Protein AF-A0A2X4V4K9-F1 (af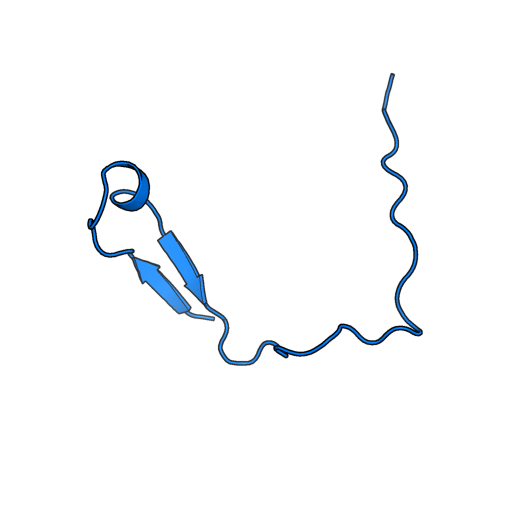db_monomer_lite)

Organism: Serratia plymuthica (NCBI:txid82996)

Radius of gyration: 16.89 Å; chains: 1; bounding box: 33×19×41 Å

Secondary structure (DSSP, 8-state):
-EEEEPP-SSGGGTT-EEEE-TTS--S---GGG----------

Sequence (43 aa):
MAIVKCKPTSPGRRHVVKVVNPELHKGKPYAPLLEKLEQKRWS

F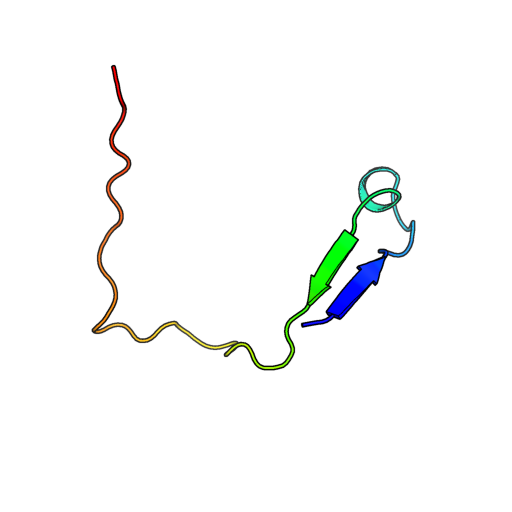oldseek 3Di:
DDWDQFDPPDVVRNRDIDDDDPPDDPDDDDVVPDDDDDPPDDD

InterPro domains:
  IPR012340 Nucleic acid-binding, OB-fold [G3DSA:2.40.50.140] (1-41)
  IPR012340 Nucleic acid-binding, OB-fold [SSF50249] (2-39)

Structure (mmCIF, N/CA/C/O backbone):
data_AF-A0A2X4V4K9-F1
#
_entry.id   AF-A0A2X4V4K9-F1
#
loop_
_atom_site.group_PDB
_atom_site.id
_atom_site.type_symbol
_atom_site.label_atom_id
_atom_site.label_alt_id
_atom_site.label_comp_id
_atom_site.label_asym_id
_atom_site.label_entity_id
_atom_site.label_seq_id
_atom_site.pdbx_PDB_ins_code
_atom_site.Cartn_x
_atom_site.Cartn_y
_atom_site.Cartn_z
_atom_site.occupancy
_atom_site.B_iso_or_equiv
_atom_site.auth_seq_id
_atom_site.auth_comp_id
_atom_site.auth_asym_id
_atom_site.auth_atom_id
_atom_site.pdbx_PDB_model_num
ATOM 1 N N . MET A 1 1 ? 1.572 -11.949 -3.844 1.00 75.44 1 MET A N 1
ATOM 2 C CA . MET A 1 1 ? 2.788 -11.205 -3.430 1.00 75.44 1 MET A CA 1
ATOM 3 C C . MET A 1 1 ? 3.809 -11.215 -4.564 1.00 75.44 1 MET A C 1
ATOM 5 O O . MET A 1 1 ? 4.174 -12.294 -5.003 1.00 75.44 1 MET A O 1
ATOM 9 N N . ALA A 1 2 ? 4.253 -10.058 -5.054 1.00 85.75 2 ALA A N 1
ATOM 10 C CA . ALA A 1 2 ? 5.212 -9.943 -6.157 1.00 85.75 2 ALA A CA 1
ATOM 11 C C . ALA A 1 2 ? 6.471 -9.177 -5.726 1.00 85.75 2 ALA A C 1
ATOM 13 O O . ALA A 1 2 ? 6.381 -8.157 -5.043 1.00 85.75 2 ALA A O 1
ATOM 14 N N . ILE A 1 3 ? 7.644 -9.655 -6.142 1.00 87.75 3 ILE A N 1
ATOM 15 C CA . ILE A 1 3 ? 8.937 -9.008 -5.892 1.00 87.75 3 ILE A CA 1
ATOM 16 C C . ILE A 1 3 ? 9.313 -8.206 -7.141 1.00 87.75 3 ILE A C 1
ATOM 18 O O . ILE A 1 3 ? 9.460 -8.769 -8.221 1.00 87.75 3 ILE A O 1
ATOM 22 N N . VAL A 1 4 ? 9.462 -6.887 -7.008 1.00 89.56 4 VAL A N 1
ATOM 23 C CA . VAL A 1 4 ? 9.701 -5.969 -8.131 1.00 89.56 4 VAL A CA 1
ATOM 24 C C . VAL 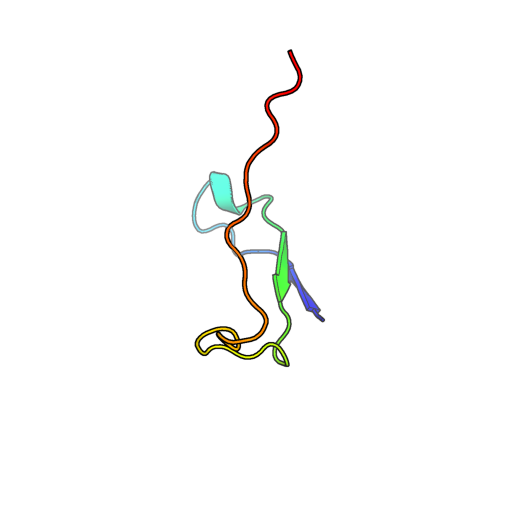A 1 4 ? 10.993 -5.191 -7.906 1.00 89.56 4 VAL A C 1
ATOM 26 O O . VAL A 1 4 ? 11.161 -4.509 -6.889 1.00 89.56 4 VAL A O 1
ATOM 29 N N . LYS A 1 5 ? 11.909 -5.244 -8.878 1.00 89.06 5 LYS A N 1
ATOM 30 C CA . LYS A 1 5 ? 13.112 -4.406 -8.865 1.00 89.06 5 LYS A CA 1
ATOM 31 C C . LYS A 1 5 ? 12.760 -2.969 -9.256 1.00 89.06 5 LYS A C 1
ATOM 33 O O . LYS A 1 5 ? 12.088 -2.741 -10.259 1.00 89.06 5 LYS A O 1
ATOM 38 N N . CYS A 1 6 ? 13.206 -1.989 -8.469 1.00 90.88 6 CYS A N 1
ATOM 39 C CA . CYS A 1 6 ? 12.940 -0.584 -8.774 1.00 90.88 6 CYS A CA 1
ATOM 40 C C . CYS A 1 6 ? 13.762 -0.091 -9.972 1.00 90.88 6 CYS A C 1
ATOM 42 O O . CYS A 1 6 ? 14.937 -0.425 -10.114 1.00 90.88 6 CYS A O 1
ATOM 44 N N . LYS A 1 7 ? 13.160 0.780 -10.794 1.00 90.06 7 LYS A N 1
ATOM 45 C CA . LYS A 1 7 ? 13.889 1.518 -11.833 1.00 90.06 7 LYS A CA 1
ATOM 46 C C . LYS A 1 7 ? 14.940 2.438 -11.185 1.00 90.06 7 LYS A C 1
ATOM 48 O O . LYS A 1 7 ? 14.629 3.091 -10.182 1.00 90.06 7 LYS A O 1
ATOM 53 N N . PRO A 1 8 ? 16.154 2.545 -11.751 1.00 90.56 8 PRO A N 1
ATOM 54 C CA . PRO A 1 8 ? 17.253 3.314 -11.172 1.00 90.56 8 PRO A CA 1
ATOM 55 C C . PRO A 1 8 ? 17.136 4.820 -11.475 1.00 90.56 8 PRO A C 1
ATOM 57 O O . PRO A 1 8 ? 18.026 5.410 -12.077 1.00 90.56 8 PRO A O 1
ATOM 60 N N . THR A 1 9 ? 16.039 5.461 -11.063 1.00 93.44 9 THR A N 1
ATOM 61 C CA . THR A 1 9 ? 15.806 6.904 -11.296 1.00 93.44 9 THR A CA 1
ATOM 62 C C . THR A 1 9 ? 16.562 7.817 -10.325 1.00 93.44 9 THR A C 1
ATOM 64 O O . THR A 1 9 ? 16.639 9.020 -10.543 1.00 93.44 9 THR A O 1
ATOM 67 N N . SER A 1 10 ? 17.139 7.262 -9.255 1.00 94.50 10 SER A N 1
ATOM 68 C CA . SER A 1 10 ? 18.075 7.942 -8.352 1.00 94.50 10 SER A CA 1
ATOM 69 C C . SER A 1 10 ? 19.065 6.929 -7.744 1.00 94.50 10 SER A C 1
ATOM 71 O O . SER A 1 10 ? 18.756 5.731 -7.732 1.00 94.50 10 SER A O 1
ATOM 73 N N . PRO A 1 11 ? 20.241 7.353 -7.226 1.00 90.06 11 PRO A N 1
ATOM 74 C CA . PRO A 1 11 ? 21.257 6.444 -6.677 1.00 90.06 11 PRO A CA 1
ATOM 75 C C . PRO A 1 11 ? 20.701 5.501 -5.607 1.00 90.06 11 PRO A C 1
ATOM 77 O O . PRO A 1 11 ? 20.881 4.288 -5.696 1.00 90.06 11 PRO A O 1
ATOM 80 N N . GLY A 1 12 ? 19.910 6.043 -4.677 1.00 92.69 12 GLY A N 1
ATOM 81 C CA . GLY A 1 12 ? 19.288 5.266 -3.605 1.00 92.69 12 GLY A CA 1
ATOM 82 C C . GLY A 1 12 ? 18.277 4.216 -4.078 1.00 92.69 12 GLY A C 1
ATOM 83 O O . GLY A 1 12 ? 18.020 3.271 -3.347 1.00 92.69 12 GLY A O 1
ATOM 84 N N . ARG A 1 13 ? 17.718 4.318 -5.296 1.00 93.62 13 ARG A N 1
ATOM 85 C CA . ARG A 1 13 ? 16.741 3.340 -5.821 1.00 93.62 13 ARG A CA 1
AT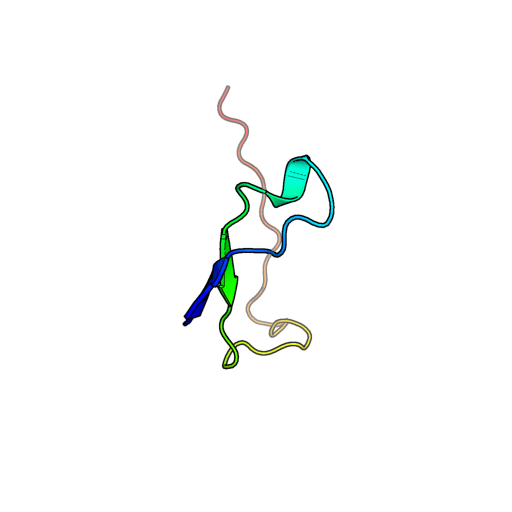OM 86 C C . ARG A 1 13 ? 17.370 2.157 -6.558 1.00 93.62 13 ARG A C 1
ATOM 88 O O . ARG A 1 13 ? 16.677 1.164 -6.761 1.00 93.62 13 ARG A O 1
ATOM 95 N N . ARG A 1 14 ? 18.652 2.224 -6.941 1.00 91.19 14 ARG A N 1
ATOM 96 C CA . ARG A 1 14 ? 19.320 1.209 -7.790 1.00 91.19 14 ARG A CA 1
ATOM 97 C C . ARG A 1 14 ? 19.275 -0.197 -7.188 1.00 91.19 14 ARG A C 1
ATOM 99 O O . ARG A 1 14 ? 19.048 -1.176 -7.896 1.00 91.19 14 ARG A O 1
ATOM 106 N N . HIS A 1 15 ? 19.434 -0.299 -5.872 1.00 92.31 15 HIS A N 1
ATOM 107 C CA . HIS A 1 15 ? 19.435 -1.586 -5.176 1.00 92.31 15 HIS A CA 1
ATOM 108 C C . HIS A 1 15 ? 18.078 -1.950 -4.562 1.00 92.31 15 HIS A C 1
ATOM 110 O O . HIS A 1 15 ? 17.889 -3.102 -4.182 1.00 92.31 15 HIS A O 1
ATOM 116 N N . VAL A 1 16 ? 17.096 -1.046 -4.578 1.00 92.69 16 VAL A N 1
ATOM 117 C CA . VAL A 1 16 ? 15.797 -1.258 -3.927 1.00 92.69 16 VAL A CA 1
ATOM 118 C C . VAL A 1 16 ? 15.000 -2.356 -4.624 1.00 92.69 16 VAL A C 1
ATOM 120 O O . VAL A 1 16 ? 14.741 -2.311 -5.831 1.00 92.69 16 VAL A O 1
ATOM 123 N N . VAL A 1 17 ? 14.572 -3.327 -3.826 1.00 92.31 17 VAL A N 1
ATOM 124 C CA . VAL A 1 17 ? 13.613 -4.364 -4.195 1.00 92.31 17 VAL A CA 1
ATOM 125 C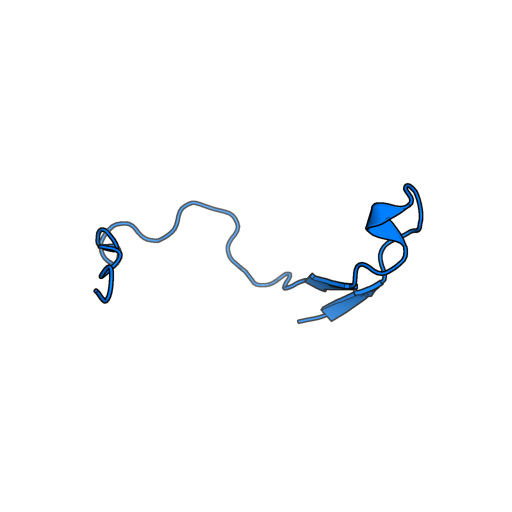 C . VAL A 1 17 ? 12.344 -4.102 -3.393 1.00 92.31 17 VAL A C 1
ATOM 127 O O . VAL A 1 17 ? 12.403 -3.950 -2.175 1.00 92.31 17 VAL A O 1
ATOM 130 N N . LYS A 1 18 ? 11.204 -3.988 -4.074 1.00 88.69 18 LYS A N 1
ATOM 131 C CA . LYS A 1 18 ? 9.901 -3.792 -3.434 1.00 88.69 18 LYS A CA 1
ATOM 132 C C . LYS A 1 18 ? 9.116 -5.089 -3.434 1.00 88.69 18 LYS A C 1
ATOM 134 O O . LYS A 1 18 ? 9.086 -5.799 -4.433 1.00 88.69 18 LYS A O 1
ATOM 139 N N . VAL A 1 19 ? 8.431 -5.338 -2.330 1.00 90.62 19 VAL A N 1
ATOM 140 C CA . VAL A 1 19 ? 7.462 -6.419 -2.191 1.00 90.62 19 VAL A CA 1
ATOM 141 C C . VAL A 1 19 ? 6.072 -5.797 -2.320 1.00 90.62 19 VAL A C 1
ATOM 143 O O . VAL A 1 19 ? 5.704 -4.927 -1.534 1.00 90.62 19 VAL A O 1
ATOM 146 N N . VAL A 1 20 ? 5.333 -6.172 -3.362 1.00 89.44 20 VAL A N 1
ATOM 147 C CA . VAL A 1 20 ? 4.023 -5.602 -3.700 1.00 89.44 20 VAL A CA 1
ATOM 148 C C . VAL A 1 20 ? 2.953 -6.673 -3.530 1.00 89.44 20 VAL A C 1
ATOM 150 O O . VAL A 1 20 ? 3.003 -7.716 -4.182 1.00 89.44 20 VAL A O 1
ATOM 153 N N . ASN A 1 21 ? 1.962 -6.408 -2.677 1.00 91.38 21 ASN A N 1
ATOM 154 C CA . ASN A 1 21 ? 0.786 -7.260 -2.541 1.00 91.38 21 ASN A CA 1
ATOM 155 C C . ASN A 1 21 ? -0.472 -6.524 -3.035 1.00 91.38 21 ASN A C 1
ATOM 157 O O . ASN A 1 21 ? -0.937 -5.620 -2.339 1.00 91.38 21 ASN A O 1
ATOM 161 N N . PRO A 1 22 ? -1.018 -6.865 -4.217 1.00 88.38 22 PRO A N 1
ATOM 162 C CA . PRO A 1 22 ? -2.211 -6.203 -4.744 1.00 88.38 22 PRO A CA 1
ATOM 163 C C . PRO A 1 22 ? -3.480 -6.500 -3.933 1.00 88.38 22 PRO A C 1
ATOM 165 O O . PRO A 1 22 ? -4.423 -5.719 -4.001 1.00 88.38 22 PRO A O 1
ATOM 168 N N . GLU A 1 23 ? -3.492 -7.581 -3.153 1.00 90.50 23 GLU A N 1
ATOM 169 C CA . GLU A 1 23 ? -4.644 -8.018 -2.352 1.00 90.50 23 GLU A CA 1
ATOM 170 C C . GLU A 1 23 ? -4.752 -7.287 -1.003 1.00 90.50 23 GLU A C 1
ATOM 172 O O . GLU A 1 23 ? -5.758 -7.412 -0.309 1.00 90.50 23 GLU A O 1
ATOM 177 N N . LEU A 1 24 ? -3.735 -6.509 -0.607 1.00 92.56 24 LEU A N 1
ATOM 178 C CA . LEU A 1 24 ? -3.792 -5.754 0.645 1.00 92.56 24 LEU A CA 1
ATOM 179 C C . LEU A 1 24 ? -4.810 -4.614 0.562 1.00 92.56 24 LEU A C 1
ATOM 181 O O . LEU A 1 24 ? -4.805 -3.803 -0.368 1.00 92.56 24 LEU A O 1
ATOM 185 N N . HIS A 1 25 ? -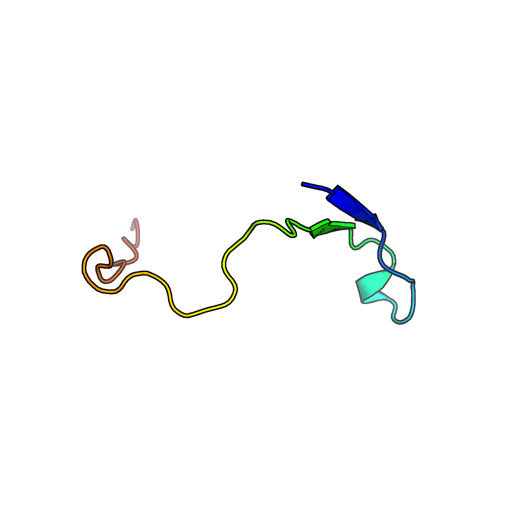5.637 -4.516 1.601 1.00 93.50 25 HIS A N 1
ATOM 186 C CA . HIS A 1 25 ? -6.591 -3.429 1.761 1.00 93.50 25 HIS A CA 1
ATOM 187 C C . HIS A 1 25 ? -5.870 -2.076 1.872 1.00 93.50 25 HIS A C 1
ATOM 189 O O . HIS A 1 25 ? -4.955 -1.907 2.676 1.00 93.50 25 HIS A O 1
ATOM 195 N N . LYS A 1 26 ? -6.295 -1.099 1.060 1.00 91.31 26 LYS A N 1
ATOM 196 C CA . LYS A 1 26 ? -5.666 0.234 0.966 1.00 91.31 26 LYS A CA 1
ATOM 197 C C . LYS A 1 26 ? -6.280 1.283 1.900 1.00 91.31 26 LYS A C 1
ATOM 199 O O . LYS A 1 26 ? -5.752 2.387 1.996 1.00 91.31 26 LYS A O 1
ATOM 204 N N . GLY A 1 27 ? -7.419 0.977 2.522 1.00 92.75 27 GLY A N 1
ATOM 205 C CA . GLY A 1 27 ? -8.121 1.889 3.423 1.00 92.75 27 GLY A CA 1
ATOM 206 C C . GLY A 1 27 ? -7.582 1.854 4.853 1.00 92.75 27 GLY A C 1
ATOM 207 O O . GLY A 1 27 ? -6.554 1.241 5.140 1.00 92.75 27 GLY A O 1
ATOM 208 N N . LYS A 1 28 ? -8.307 2.504 5.770 1.00 92.00 28 LYS A N 1
ATOM 209 C CA . LYS A 1 28 ? -7.956 2.479 7.194 1.00 92.00 28 LYS A CA 1
ATOM 210 C C . LYS A 1 28 ? -8.026 1.041 7.737 1.00 92.00 28 LYS A C 1
ATOM 212 O O . LYS A 1 28 ? -8.907 0.286 7.318 1.00 92.00 28 LYS A O 1
ATOM 217 N N . PRO A 1 29 ? -7.125 0.663 8.658 1.00 91.81 29 PRO A N 1
ATOM 218 C CA . PRO A 1 29 ? -7.245 -0.592 9.388 1.00 91.81 29 PRO A CA 1
ATOM 219 C C . PRO A 1 29 ? -8.529 -0.605 10.228 1.00 91.81 29 PRO A C 1
ATOM 221 O O . PRO A 1 29 ? -9.074 0.445 10.577 1.00 91.81 29 PRO A O 1
ATOM 224 N N . TYR A 1 30 ? -9.023 -1.799 10.541 1.00 93.94 30 TYR A N 1
ATOM 225 C CA . TYR A 1 30 ? -10.260 -1.968 11.297 1.00 93.94 30 TYR A CA 1
ATOM 226 C C . TYR A 1 30 ? -10.071 -1.525 12.756 1.00 93.94 30 TYR A C 1
ATOM 228 O O . TYR A 1 30 ? -9.408 -2.200 13.538 1.00 93.94 30 TYR A O 1
ATOM 236 N N . ALA A 1 31 ? -10.644 -0.368 13.100 1.00 92.75 31 ALA A N 1
ATOM 237 C CA . ALA A 1 31 ? -10.376 0.344 14.351 1.00 92.75 31 ALA A CA 1
ATOM 238 C C . ALA A 1 31 ? -10.647 -0.454 15.643 1.00 92.75 31 ALA A C 1
ATOM 240 O O . ALA A 1 31 ? -9.837 -0.336 16.558 1.00 92.75 31 ALA A O 1
ATOM 241 N N . PRO A 1 32 ? -11.702 -1.289 15.742 1.00 93.00 32 PRO A N 1
ATOM 242 C CA . PRO A 1 32 ? -11.965 -2.061 16.960 1.00 93.00 32 PRO A CA 1
ATOM 243 C C . PRO A 1 32 ? -10.911 -3.126 17.300 1.00 93.00 32 PRO A C 1
ATOM 245 O O . PRO A 1 32 ? -10.911 -3.623 18.417 1.00 93.00 32 PRO A O 1
ATOM 248 N N . LEU A 1 33 ? -10.035 -3.495 16.357 1.00 93.38 33 LEU A N 1
ATOM 249 C CA . LEU A 1 33 ? -8.952 -4.469 16.572 1.00 93.38 33 LEU A CA 1
ATOM 250 C C . LEU A 1 33 ? -7.577 -3.800 16.723 1.00 93.38 33 LEU A C 1
ATOM 252 O O . LEU A 1 33 ? -6.550 -4.458 16.562 1.00 93.38 33 LEU A O 1
ATOM 256 N N . LEU A 1 34 ? -7.540 -2.488 16.964 1.00 90.31 34 LEU A N 1
ATOM 257 C CA . LEU A 1 34 ? -6.301 -1.739 17.136 1.00 90.31 34 LEU A CA 1
ATOM 258 C C . LEU A 1 34 ? -6.134 -1.284 18.577 1.00 90.31 34 LEU A C 1
ATOM 260 O O . LEU A 1 34 ? -7.063 -0.782 19.202 1.00 90.31 34 LEU A O 1
ATOM 264 N N . GLU A 1 35 ? -4.895 -1.358 19.043 1.00 91.31 35 GLU A N 1
ATOM 265 C CA . GLU A 1 35 ? -4.455 -0.808 20.318 1.00 91.31 35 GLU A CA 1
ATOM 266 C C . GLU A 1 35 ? -3.166 -0.004 20.113 1.00 91.31 35 GLU A C 1
ATOM 268 O O . GLU A 1 35 ? -2.461 -0.145 19.105 1.00 91.31 35 GLU A O 1
ATOM 273 N N . LYS A 1 36 ? -2.853 0.880 21.062 1.00 88.38 36 LYS A N 1
ATOM 274 C CA . LYS A 1 36 ? -1.619 1.667 21.021 1.00 88.38 36 LYS A CA 1
ATOM 275 C C . LYS A 1 36 ? -0.428 0.761 21.333 1.00 88.38 36 LYS A C 1
ATOM 277 O O . LYS A 1 36 ? -0.359 0.164 22.400 1.00 88.38 36 LYS A O 1
ATOM 282 N N . LEU A 1 37 ? 0.546 0.721 20.429 1.00 85.50 37 LEU A N 1
ATOM 283 C CA . LEU A 1 37 ? 1.803 0.014 20.655 1.00 85.50 37 LEU A CA 1
ATOM 284 C C . LEU A 1 37 ? 2.707 0.847 21.578 1.00 85.50 37 LEU A C 1
ATOM 286 O O . LEU A 1 37 ? 3.155 1.932 21.202 1.00 85.50 37 LEU A O 1
ATOM 290 N N . GLU A 1 38 ? 2.976 0.352 22.787 1.00 80.69 38 GLU A N 1
ATOM 291 C CA . GLU A 1 38 ? 3.989 0.920 23.680 1.00 80.69 38 GLU A CA 1
ATOM 292 C C . GLU A 1 38 ? 5.351 0.287 23.393 1.00 80.69 38 GLU A C 1
ATOM 294 O O . GLU A 1 38 ? 5.550 -0.924 23.510 1.00 80.69 38 GLU A O 1
ATOM 299 N N . GLN A 1 39 ? 6.317 1.115 22.994 1.00 75.31 39 GLN A N 1
ATOM 300 C CA . GLN A 1 39 ? 7.671 0.656 22.730 1.00 75.31 39 GLN A CA 1
ATOM 301 C C . GLN A 1 39 ? 8.385 0.411 24.061 1.00 75.31 39 GLN A C 1
ATOM 303 O O . GLN A 1 39 ? 8.892 1.345 24.683 1.00 75.31 39 GLN A O 1
ATOM 308 N N . LYS A 1 40 ? 8.430 -0.852 24.502 1.00 65.06 40 LYS A N 1
ATOM 309 C CA . LYS A 1 40 ? 9.262 -1.266 25.638 1.00 65.06 40 LYS A CA 1
ATOM 310 C C . LYS A 1 40 ? 10.723 -0.926 25.322 1.00 65.06 40 LYS A C 1
ATOM 312 O O . LYS A 1 40 ? 11.366 -1.602 24.521 1.00 65.06 40 LYS A O 1
ATOM 317 N N . ARG A 1 41 ? 11.230 0.154 25.925 1.00 63.72 41 ARG A N 1
ATOM 318 C CA . ARG A 1 41 ? 12.663 0.447 26.010 1.00 63.72 41 ARG A CA 1
ATOM 319 C C . ARG A 1 41 ? 13.256 -0.552 26.994 1.00 63.72 41 ARG A C 1
ATOM 321 O O . ARG A 1 41 ? 13.049 -0.437 28.196 1.00 63.72 41 ARG A O 1
ATOM 328 N N . TRP A 1 42 ? 13.939 -1.554 26.463 1.00 60.16 42 TRP A N 1
ATOM 329 C CA . TRP A 1 42 ? 14.810 -2.411 27.253 1.00 60.16 42 TRP A CA 1
ATOM 330 C C . TRP A 1 42 ? 15.988 -1.536 27.695 1.00 60.16 42 TRP A C 1
ATOM 332 O O . TRP A 1 42 ? 16.615 -0.900 26.846 1.00 60.16 42 TRP A O 1
ATOM 342 N N . SER A 1 43 ? 16.163 -1.394 29.011 1.00 53.28 43 SER A N 1
ATOM 343 C CA . SER A 1 43 ? 17.330 -0.728 29.607 1.00 53.28 43 SER A CA 1
ATOM 344 C C . SER A 1 43 ? 18.503 -1.693 29.655 1.00 53.28 43 SER A C 1
ATOM 346 O O . SER A 1 43 ? 18.232 -2.898 29.862 1.00 53.28 43 SER A O 1
#

pLDDT: mean 87.25, std 9.58, range [53.28, 94.5]